Protein AF-A0A1J0A9Z5-F1 (afdb_monomer_lite)

Organism: NCBI:txid1188229

Secondary structure (DSSP, 8-state):
--HHHHHHHHHHHHHHHHHH-----PPP--HHHHHHHHHH-GGGTT-PPPTTHHHHHHHHHHHHHSHHHHTS--S-HHHHHHHHHHHHHHHHHHHH-

Foldseek 3Di:
DDPVVVVVVVVVVVVVCVVVDDPPDWDDDDPVQLVVQCVVPVPPNSDDDTPPVVVVVVLVVLLVVVVCLPVVPDPDPVVNVVSSVVSVVVVVVVVVD

Sequence (97 aa):
MSKRYLEKEIERIELLLGKKIIIELSEKITPQRRAESKQENPGKQGFVAIAKRWIVERTNAWINQCRVLWKNCEGSIKTSQTKIRICAIGLILRRIA

pLDDT: mean 81.33, std 7.4, range [58.34, 91.12]

Structure (mmCIF, N/CA/C/O backbone):
data_AF-A0A1J0A9Z5-F1
#
_entry.id   AF-A0A1J0A9Z5-F1
#
loop_
_atom_site.group_PDB
_atom_site.id
_atom_site.type_symbol
_atom_site.label_atom_id
_atom_site.label_alt_id
_atom_site.label_comp_id
_atom_site.label_asym_id
_atom_site.label_entity_id
_atom_site.label_seq_id
_atom_site.pdbx_PDB_ins_code
_atom_site.Cartn_x
_atom_site.Cartn_y
_atom_site.Cartn_z
_atom_site.occupancy
_atom_site.B_iso_or_equiv
_atom_site.auth_seq_id
_atom_site.auth_comp_id
_atom_site.auth_asym_id
_atom_site.auth_atom_id
_atom_site.pdbx_PDB_model_num
ATOM 1 N N . MET A 1 1 ? 3.892 3.737 -33.628 1.00 58.34 1 MET A N 1
ATOM 2 C CA . MET A 1 1 ? 3.039 4.617 -32.795 1.00 58.34 1 MET A CA 1
ATOM 3 C C . MET A 1 1 ? 3.902 5.779 -32.317 1.00 58.34 1 MET A C 1
ATOM 5 O O . MET A 1 1 ? 4.914 5.524 -31.679 1.00 58.34 1 MET A O 1
ATOM 9 N N . SER A 1 2 ? 3.613 7.019 -32.720 1.00 84.50 2 SER A N 1
ATOM 10 C CA . SER A 1 2 ? 4.488 8.168 -32.415 1.00 84.50 2 SER A CA 1
ATOM 11 C C . SER A 1 2 ? 4.318 8.619 -30.962 1.00 84.50 2 SER A C 1
ATOM 13 O O . SER A 1 2 ? 3.193 8.680 -30.477 1.00 84.50 2 SER A O 1
ATOM 15 N N . LYS A 1 3 ? 5.412 8.977 -30.275 1.00 88.00 3 LYS A N 1
ATOM 16 C CA . LYS A 1 3 ? 5.406 9.470 -28.882 1.00 88.00 3 LYS A CA 1
ATOM 17 C C . LYS A 1 3 ? 4.368 10.583 -28.655 1.00 88.00 3 LYS A C 1
ATOM 19 O O . LYS A 1 3 ? 3.618 10.528 -27.689 1.00 88.00 3 LYS A O 1
ATOM 24 N N . ARG A 1 4 ? 4.236 11.498 -29.624 1.00 85.00 4 ARG A N 1
ATOM 25 C CA . ARG A 1 4 ? 3.243 12.590 -29.614 1.00 85.00 4 ARG A CA 1
ATOM 26 C C . ARG A 1 4 ? 1.789 12.117 -29.565 1.00 85.00 4 ARG A C 1
ATOM 28 O O . ARG A 1 4 ? 0.940 12.808 -29.016 1.00 85.00 4 ARG A O 1
ATOM 35 N N . TYR A 1 5 ? 1.489 10.971 -30.173 1.00 89.44 5 TYR A N 1
ATOM 36 C CA . TYR A 1 5 ? 0.144 10.397 -30.155 1.00 89.44 5 TYR A CA 1
ATOM 37 C C . TYR A 1 5 ? -0.200 9.867 -28.762 1.00 89.44 5 TYR A C 1
ATOM 39 O O . TYR A 1 5 ? -1.275 10.146 -28.245 1.00 89.44 5 TYR A O 1
ATOM 47 N N . LEU A 1 6 ? 0.746 9.158 -28.138 1.00 79.62 6 LEU A N 1
ATOM 48 C CA . LEU A 1 6 ? 0.579 8.630 -26.786 1.00 79.62 6 LEU A CA 1
ATOM 49 C C . LEU A 1 6 ? 0.436 9.751 -25.754 1.00 79.62 6 LEU A C 1
ATOM 51 O O . LEU A 1 6 ? -0.427 9.661 -24.893 1.00 79.62 6 LEU A O 1
ATOM 55 N N . GLU A 1 7 ? 1.231 10.816 -25.868 1.00 86.06 7 GLU A N 1
ATOM 56 C CA . GLU A 1 7 ? 1.147 11.977 -24.970 1.00 86.06 7 GLU A CA 1
ATOM 57 C C . GLU A 1 7 ? -0.228 12.657 -25.043 1.00 86.06 7 GLU A C 1
ATOM 59 O O . GLU A 1 7 ? -0.853 12.867 -24.007 1.00 86.06 7 GLU A O 1
ATOM 64 N N . LYS A 1 8 ? -0.753 12.899 -26.254 1.00 89.38 8 LYS A N 1
ATOM 65 C CA . LYS A 1 8 ? -2.109 13.450 -26.437 1.00 89.38 8 LYS A CA 1
ATOM 66 C C . LYS A 1 8 ? -3.200 12.552 -25.865 1.00 89.38 8 LYS A C 1
ATOM 68 O O . LYS A 1 8 ? -4.182 13.047 -25.319 1.00 89.38 8 LYS A O 1
ATOM 73 N N . GLU A 1 9 ? -3.062 11.240 -26.023 1.00 86.44 9 GLU A N 1
ATOM 74 C CA . GLU A 1 9 ? -4.082 10.309 -25.550 1.00 86.44 9 GLU A CA 1
ATOM 75 C C . GLU A 1 9 ? -4.058 10.163 -24.025 1.00 86.44 9 GLU A C 1
ATOM 77 O O . GLU A 1 9 ? -5.117 10.092 -23.405 1.00 86.44 9 GLU A O 1
ATOM 82 N N . ILE A 1 10 ? -2.871 10.213 -23.412 1.00 81.06 10 ILE A N 1
ATOM 83 C CA . ILE A 1 10 ? -2.716 10.290 -21.954 1.00 81.06 10 ILE A CA 1
ATOM 84 C C . ILE A 1 10 ? -3.394 11.553 -21.418 1.00 81.06 10 ILE A C 1
ATOM 86 O O . ILE A 1 10 ? -4.215 11.449 -20.513 1.00 81.06 10 ILE A O 1
ATOM 90 N N . GLU A 1 11 ? -3.130 12.717 -22.013 1.00 86.81 11 GLU A N 1
ATOM 91 C CA 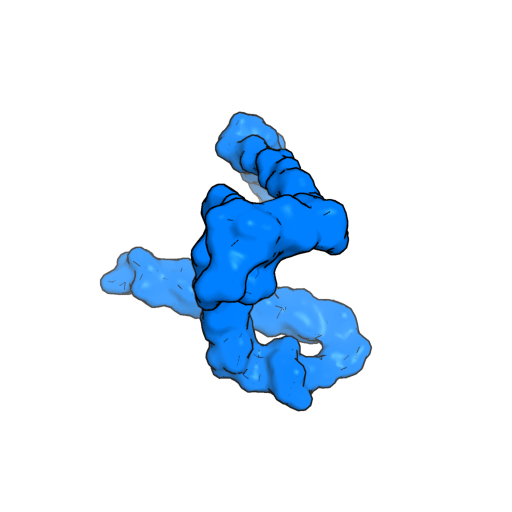. GLU A 1 11 ? -3.729 13.993 -21.597 1.00 86.81 11 GLU A CA 1
ATOM 92 C C . GLU A 1 11 ? -5.268 13.961 -21.694 1.00 86.81 11 GLU A C 1
ATOM 94 O O . GLU A 1 11 ? -5.987 14.400 -20.791 1.00 86.81 11 GLU A O 1
ATOM 99 N N . ARG A 1 12 ? -5.797 13.337 -22.755 1.00 87.19 12 ARG A N 1
ATOM 100 C CA . ARG A 1 12 ? -7.239 13.115 -22.934 1.00 87.19 12 ARG A CA 1
ATOM 101 C C . ARG A 1 12 ? -7.817 12.213 -21.838 1.00 87.19 12 ARG A C 1
ATOM 103 O O . ARG A 1 12 ? -8.891 12.498 -21.305 1.00 87.19 12 ARG A O 1
ATOM 110 N N . ILE A 1 13 ? -7.116 11.131 -21.499 1.00 82.62 13 ILE A N 1
ATOM 111 C CA . ILE A 1 13 ? -7.509 10.190 -20.445 1.00 82.62 13 ILE A CA 1
ATOM 112 C C . ILE A 1 13 ? -7.471 10.868 -19.071 1.00 82.62 13 ILE A C 1
ATOM 114 O O . ILE A 1 13 ? -8.410 10.694 -18.299 1.00 82.62 13 ILE A O 1
ATOM 118 N N . GLU A 1 14 ? -6.451 11.668 -18.762 1.00 79.44 14 GLU A N 1
ATOM 119 C CA . GLU A 1 14 ? -6.334 12.382 -17.484 1.00 79.44 14 GLU A CA 1
ATOM 120 C C . GLU A 1 14 ? -7.498 13.359 -17.264 1.00 79.44 14 GLU A C 1
ATOM 122 O O . GLU A 1 14 ? -8.082 13.382 -16.179 1.00 79.44 14 GLU A O 1
ATOM 127 N N . LEU A 1 15 ? -7.927 14.078 -18.307 1.00 78.81 15 LEU A N 1
ATOM 128 C CA . LEU A 1 15 ? -9.109 14.949 -18.259 1.00 78.81 15 LEU A CA 1
ATOM 129 C C . LEU A 1 15 ? -10.415 14.179 -18.010 1.00 78.81 15 LEU A C 1
ATOM 131 O O . LEU A 1 15 ? -11.305 14.657 -17.301 1.00 78.81 15 LEU A O 1
ATOM 135 N N . LEU A 1 16 ? -10.547 12.982 -18.585 1.00 77.25 16 LEU A N 1
ATOM 136 C CA . LEU A 1 16 ? -11.706 12.112 -18.373 1.00 77.25 16 LEU A CA 1
ATOM 137 C C . LEU A 1 16 ? -11.694 11.474 -16.977 1.00 77.25 16 LEU A C 1
ATOM 139 O O . LEU A 1 16 ? -12.743 11.358 -16.338 1.00 77.25 16 LEU A O 1
ATOM 143 N N . LEU A 1 17 ? -10.515 11.080 -16.493 1.00 72.94 17 LEU A N 1
ATOM 144 C CA . LEU A 1 17 ? -10.318 10.492 -15.171 1.00 72.94 17 LEU A CA 1
ATOM 145 C C . LEU A 1 17 ? -10.532 11.522 -14.063 1.00 72.94 17 LEU A C 1
ATOM 147 O O . LEU A 1 17 ? -11.216 11.203 -13.097 1.00 72.94 17 LEU A O 1
ATOM 151 N N . GLY A 1 18 ? -10.041 12.755 -14.215 1.00 64.25 18 GLY A N 1
ATOM 152 C CA . GLY A 1 18 ? -10.204 13.822 -13.220 1.00 64.25 18 GLY A CA 1
ATOM 153 C C . GLY A 1 18 ? -11.666 14.188 -12.938 1.00 64.25 18 GLY A C 1
ATOM 154 O O . GLY A 1 18 ? -11.993 14.614 -11.837 1.00 64.25 18 GLY A O 1
ATOM 155 N N . LYS A 1 19 ? -12.571 13.954 -13.898 1.00 66.56 19 LYS A N 1
ATOM 156 C CA . LYS A 1 19 ? -14.021 14.141 -13.714 1.00 66.56 19 LYS A CA 1
ATOM 157 C C . LYS A 1 19 ? -14.717 12.950 -13.049 1.00 66.56 19 LYS A C 1
ATOM 159 O O . LYS A 1 19 ? -15.772 13.126 -12.451 1.00 66.56 19 LYS A O 1
ATOM 164 N N . LYS A 1 20 ? -14.167 11.737 -13.183 1.00 61.09 20 LYS A N 1
ATOM 165 C CA . LYS A 1 20 ? -14.762 10.492 -12.657 1.00 61.09 20 LYS A CA 1
ATOM 166 C C . LYS A 1 20 ? -14.184 10.060 -11.312 1.00 61.09 20 LYS A C 1
ATOM 168 O O . LYS A 1 20 ? -14.879 9.409 -10.537 1.00 61.09 20 LYS A O 1
ATOM 173 N N . ILE A 1 21 ? -12.923 10.378 -11.043 1.00 67.38 21 ILE A N 1
ATOM 174 C CA . ILE A 1 21 ? -12.234 10.027 -9.805 1.00 67.38 21 ILE A CA 1
ATOM 175 C C . ILE A 1 21 ? -12.302 11.234 -8.877 1.00 67.38 21 ILE A C 1
ATOM 177 O O . ILE A 1 21 ? -11.460 12.126 -8.928 1.00 67.38 21 ILE A O 1
ATOM 181 N N . ILE A 1 22 ? -13.307 11.248 -8.005 1.00 61.97 22 ILE A N 1
ATOM 182 C CA . ILE A 1 22 ? -13.355 12.194 -6.891 1.00 61.97 22 ILE A CA 1
ATOM 183 C C . ILE A 1 22 ? -12.335 11.708 -5.858 1.00 61.97 22 ILE A C 1
ATOM 185 O O . ILE A 1 22 ? -12.528 10.674 -5.212 1.00 61.97 22 ILE A O 1
ATOM 189 N N . ILE A 1 23 ? -11.217 12.423 -5.733 1.00 64.12 23 ILE A N 1
ATOM 190 C CA . ILE A 1 23 ? -10.226 12.165 -4.686 1.00 64.12 23 ILE A CA 1
ATOM 191 C C . ILE A 1 23 ? -10.769 12.770 -3.389 1.00 64.12 23 ILE A C 1
ATOM 193 O O . ILE A 1 23 ? -10.471 13.907 -3.035 1.00 64.12 23 ILE A O 1
ATOM 197 N N . GLU A 1 24 ? -11.609 12.011 -2.690 1.00 65.62 24 GLU A N 1
ATOM 198 C CA . GLU A 1 24 ? -12.028 12.350 -1.331 1.00 65.62 24 GLU A CA 1
ATOM 199 C C . GLU A 1 24 ? -10.860 12.073 -0.383 1.00 65.62 24 GLU A C 1
ATOM 201 O O . GLU A 1 24 ? -10.517 10.921 -0.098 1.00 65.62 24 GLU A O 1
ATOM 206 N N . LEU A 1 25 ? -10.215 13.136 0.092 1.00 68.25 25 LEU A N 1
ATOM 207 C CA . LEU A 1 25 ? -9.219 13.020 1.146 1.00 68.25 25 LEU A CA 1
ATOM 208 C C . LEU A 1 25 ? -9.943 12.688 2.451 1.00 68.25 25 LEU A C 1
ATOM 210 O O . LEU A 1 25 ? -10.694 13.501 2.982 1.00 68.25 25 LEU A O 1
ATOM 214 N N . SER A 1 26 ? -9.713 11.483 2.972 1.00 70.75 26 SER A N 1
ATOM 215 C CA . SER A 1 26 ? -10.162 11.144 4.322 1.00 70.75 26 SER A CA 1
ATOM 216 C C . SER A 1 26 ? -9.461 12.046 5.330 1.00 70.75 26 SER A C 1
ATOM 218 O O . SER A 1 26 ? -8.242 12.226 5.267 1.00 70.75 26 SER A O 1
ATOM 220 N N . GLU A 1 27 ? -10.211 12.518 6.323 1.00 77.50 27 GLU A N 1
ATOM 221 C CA . GLU A 1 27 ? -9.634 13.163 7.496 1.00 77.50 27 GLU A CA 1
ATOM 222 C C . GLU A 1 27 ? -8.594 12.235 8.131 1.00 77.50 27 GLU A C 1
ATOM 224 O O . GLU A 1 27 ? -8.808 11.027 8.301 1.00 77.50 27 GLU A O 1
ATOM 229 N N . LYS A 1 28 ? -7.431 12.797 8.460 1.00 76.12 28 LYS A N 1
ATOM 230 C CA . LYS A 1 28 ? -6.389 12.060 9.167 1.00 76.12 28 LYS A CA 1
ATOM 231 C C . LYS A 1 28 ? -6.883 11.763 10.582 1.00 76.12 28 LYS A C 1
ATOM 233 O O . LYS A 1 28 ? -7.408 12.643 11.254 1.00 76.12 28 LYS A O 1
ATOM 238 N N . ILE A 1 29 ? -6.650 10.542 11.066 1.00 82.81 29 ILE A N 1
ATOM 239 C CA . ILE A 1 29 ? -6.899 10.217 12.476 1.00 82.81 29 ILE A CA 1
ATOM 240 C C . ILE A 1 29 ? -5.980 11.078 13.343 1.00 82.81 29 ILE A C 1
ATOM 242 O O . ILE A 1 29 ? -4.754 10.934 13.296 1.00 82.81 29 ILE A O 1
ATOM 246 N N . THR A 1 30 ? -6.579 11.958 14.138 1.00 87.31 30 THR A N 1
ATOM 247 C CA . THR A 1 30 ? -5.885 12.731 15.164 1.00 87.31 30 THR A CA 1
ATOM 248 C C . THR A 1 30 ? -5.733 11.904 16.447 1.00 87.31 30 THR A C 1
ATOM 250 O O . THR A 1 30 ? -6.540 11.005 16.712 1.00 87.31 30 THR A O 1
ATOM 253 N N . PRO A 1 31 ? -4.712 12.188 17.280 1.00 87.81 31 PRO A N 1
ATOM 254 C CA . PRO A 1 31 ? -4.574 11.560 18.595 1.00 87.81 31 PRO A CA 1
ATOM 255 C C . PRO A 1 31 ? -5.810 11.752 19.485 1.00 87.81 31 PRO A C 1
ATOM 257 O O . PRO A 1 31 ? -6.176 10.835 20.212 1.00 87.81 31 PRO A O 1
ATOM 260 N N . GLN A 1 32 ? -6.481 12.903 19.367 1.00 87.88 32 GLN A N 1
ATOM 261 C CA . GLN A 1 32 ? -7.728 13.222 20.071 1.00 87.88 32 GLN A CA 1
ATOM 262 C C . GLN A 1 32 ? -8.848 12.247 19.695 1.00 87.88 32 GLN A C 1
ATOM 264 O O . GLN A 1 32 ? -9.360 11.546 20.559 1.00 87.88 32 GLN A O 1
ATOM 269 N N . ARG A 1 33 ? -9.114 12.069 18.395 1.00 86.00 33 ARG A N 1
ATOM 270 C CA . ARG A 1 33 ? -10.145 11.141 17.900 1.00 86.00 33 ARG A CA 1
ATOM 271 C C . ARG A 1 33 ? -9.873 9.682 18.274 1.00 86.00 33 ARG A C 1
ATOM 273 O O . ARG A 1 33 ? -10.788 8.887 18.472 1.00 86.00 33 ARG A O 1
ATOM 280 N N . ARG A 1 34 ? -8.593 9.312 18.393 1.00 85.19 34 ARG A N 1
ATOM 281 C CA . ARG A 1 34 ? -8.179 7.997 18.907 1.00 85.19 34 ARG A CA 1
ATOM 282 C C . ARG A 1 34 ? -8.462 7.857 20.409 1.00 85.19 34 ARG A C 1
ATOM 284 O O . ARG A 1 34 ? -8.844 6.772 20.843 1.00 85.19 34 ARG A O 1
ATOM 291 N N . ALA A 1 35 ? -8.263 8.919 21.189 1.00 87.81 35 ALA A N 1
ATOM 292 C CA . ALA A 1 35 ? -8.570 8.942 22.617 1.00 87.81 35 ALA A CA 1
ATOM 293 C C . ALA A 1 35 ? -10.085 8.868 22.868 1.00 87.81 35 ALA A C 1
ATOM 295 O O . ALA A 1 35 ? -10.510 8.048 23.677 1.00 87.81 35 ALA A O 1
ATOM 296 N N . GLU A 1 36 ? -10.881 9.621 22.104 1.00 87.25 36 GLU A N 1
ATOM 297 C CA . GLU A 1 36 ? -12.352 9.564 22.104 1.00 87.25 36 GLU A CA 1
ATOM 298 C C . GLU A 1 36 ? -12.846 8.140 21.819 1.00 87.25 36 GLU A C 1
ATOM 300 O O . GLU A 1 36 ? -13.544 7.546 22.633 1.00 87.25 36 GLU A O 1
ATOM 305 N N . SER A 1 37 ? -12.365 7.520 20.737 1.00 86.31 37 SER A N 1
ATOM 306 C CA . SER A 1 37 ? -12.702 6.130 20.401 1.00 86.31 37 SER A CA 1
ATOM 307 C C . SER A 1 37 ? -12.316 5.127 21.502 1.00 86.31 37 SER A C 1
ATOM 309 O O . SER A 1 37 ? -13.020 4.141 21.729 1.00 86.31 37 SER A O 1
ATOM 311 N N . LYS A 1 38 ? -11.200 5.360 22.207 1.00 87.50 38 LYS A N 1
ATOM 312 C CA . LYS A 1 38 ? -10.764 4.517 23.331 1.00 87.50 38 LYS A CA 1
ATOM 313 C C . LYS A 1 38 ? -11.663 4.697 24.559 1.00 87.50 38 LYS A C 1
ATOM 315 O O . LYS A 1 38 ? -11.869 3.728 25.283 1.00 87.50 38 LYS A O 1
ATOM 320 N N . GLN A 1 39 ? -12.182 5.903 24.782 1.00 85.06 39 GLN A N 1
ATOM 321 C CA . GLN A 1 39 ? -13.135 6.200 25.851 1.00 85.06 39 GLN A CA 1
ATOM 322 C C . GLN A 1 39 ? -14.516 5.600 25.554 1.00 85.06 39 GLN A C 1
ATOM 324 O O . GLN A 1 39 ? -15.115 4.996 26.438 1.00 85.06 39 GLN A O 1
ATOM 329 N N . GLU A 1 40 ? -14.985 5.695 24.309 1.00 85.19 40 GLU A N 1
ATOM 330 C CA . GLU A 1 40 ? -16.252 5.102 23.860 1.00 85.19 40 GLU A CA 1
ATOM 331 C C . GLU A 1 40 ? -16.240 3.571 23.914 1.00 85.19 40 GLU A C 1
ATOM 333 O O . GLU A 1 40 ? -17.259 2.942 24.197 1.00 85.19 40 GLU A O 1
ATOM 338 N N . ASN A 1 41 ? -15.097 2.947 23.619 1.00 84.06 41 ASN A N 1
ATOM 339 C CA . ASN A 1 41 ? -14.984 1.495 23.607 1.00 84.06 41 ASN A CA 1
ATOM 340 C C . ASN A 1 41 ? -13.627 1.031 24.172 1.00 84.06 41 ASN A C 1
ATOM 342 O O . ASN A 1 41 ? -12.677 0.803 23.408 1.00 84.06 41 ASN A O 1
ATOM 346 N N . PRO A 1 42 ? -13.515 0.844 25.503 1.00 82.25 42 PRO A N 1
ATOM 347 C CA . PRO A 1 42 ? -12.243 0.530 26.159 1.00 82.25 42 PRO A CA 1
ATOM 348 C C . PRO A 1 42 ? -11.631 -0.799 25.692 1.00 82.25 42 PRO A C 1
ATOM 350 O O . PRO A 1 42 ? -10.410 -0.954 25.709 1.00 82.25 42 PRO A O 1
ATOM 353 N N . GLY A 1 43 ? -12.450 -1.731 25.190 1.00 84.75 43 GLY A N 1
ATOM 354 C CA . GLY A 1 43 ? -11.986 -2.996 24.616 1.00 84.75 43 GLY A CA 1
ATOM 355 C C . GLY A 1 43 ? -11.323 -2.874 23.237 1.00 84.75 43 GLY A C 1
ATOM 356 O O . GLY A 1 43 ? -10.610 -3.785 22.827 1.00 84.75 43 GLY A O 1
ATOM 357 N N . LYS A 1 44 ? -11.514 -1.763 22.508 1.00 77.44 44 LYS A N 1
ATOM 358 C CA . LYS A 1 44 ? -11.053 -1.603 21.112 1.00 77.44 44 LYS A CA 1
ATOM 359 C C . LYS A 1 44 ? -9.801 -0.735 20.934 1.00 77.44 44 LYS A C 1
ATOM 361 O O . LYS A 1 44 ? -9.501 -0.345 19.810 1.00 77.44 44 LYS A O 1
ATOM 366 N N . GLN A 1 45 ? -9.056 -0.439 22.003 1.00 81.81 45 GLN A N 1
ATOM 367 C CA . GLN A 1 45 ? -7.752 0.262 21.980 1.00 81.81 45 GLN A CA 1
ATOM 368 C C . GLN A 1 45 ? -7.678 1.518 21.068 1.00 81.81 45 GLN A C 1
ATOM 370 O O . GLN A 1 45 ? -6.618 1.840 20.532 1.00 81.81 45 GLN A O 1
ATOM 375 N N . GLY A 1 46 ? -8.783 2.253 20.890 1.00 81.62 46 GLY A N 1
ATOM 376 C CA . GLY A 1 46 ? -8.829 3.447 20.031 1.00 81.62 46 GLY A CA 1
ATOM 377 C C . GLY A 1 46 ? -8.904 3.159 18.525 1.00 81.62 46 GLY A C 1
ATOM 378 O O . GLY A 1 46 ? -8.397 3.937 17.713 1.00 81.62 46 GLY A O 1
ATOM 379 N N . PHE A 1 47 ? -9.485 2.029 18.121 1.00 84.06 47 PHE A N 1
ATOM 380 C CA . PHE A 1 47 ? -9.726 1.731 16.712 1.00 84.06 47 PHE A CA 1
ATOM 381 C C . PHE A 1 47 ? -10.780 2.670 16.101 1.00 84.06 47 PHE A C 1
ATOM 383 O O . PHE A 1 47 ? -11.969 2.570 16.398 1.00 84.06 47 PHE A O 1
ATOM 390 N N . VAL A 1 48 ? -10.343 3.525 15.171 1.00 85.94 48 VAL A N 1
ATOM 391 C CA . VAL A 1 48 ? -11.211 4.425 14.397 1.00 85.94 48 VAL A CA 1
ATOM 392 C C . VAL A 1 48 ? -11.433 3.842 13.001 1.00 85.94 48 VAL A C 1
ATOM 394 O O . VAL A 1 48 ? -10.480 3.661 12.237 1.00 85.94 48 VAL A O 1
ATOM 397 N N . ALA A 1 49 ? -12.689 3.567 12.647 1.00 82.69 49 ALA A N 1
ATOM 398 C CA . ALA A 1 49 ? -13.044 3.079 11.319 1.00 82.69 49 ALA A CA 1
ATOM 399 C C . ALA A 1 49 ? -12.887 4.198 10.273 1.00 82.69 49 ALA A C 1
ATOM 401 O O . ALA A 1 49 ? -13.550 5.228 10.351 1.00 82.69 49 ALA A O 1
ATOM 402 N N . ILE A 1 50 ? -12.019 3.986 9.277 1.00 83.38 50 ILE A N 1
ATOM 403 C CA . ILE A 1 50 ? -11.870 4.885 8.124 1.00 83.38 50 ILE A CA 1
ATOM 404 C C . ILE A 1 50 ? -12.573 4.259 6.919 1.00 83.38 50 ILE A C 1
ATOM 406 O O . ILE A 1 50 ? -12.259 3.130 6.520 1.00 83.38 50 ILE A O 1
ATOM 410 N N . ALA A 1 51 ? -13.483 5.013 6.301 1.00 80.25 51 ALA A N 1
ATOM 411 C CA . ALA A 1 51 ? -14.149 4.596 5.075 1.00 80.25 51 ALA A CA 1
ATOM 412 C C . ALA A 1 51 ? -13.118 4.274 3.976 1.00 80.25 51 ALA A C 1
ATOM 414 O O . ALA A 1 51 ? -12.153 5.007 3.775 1.00 80.25 51 ALA A O 1
ATOM 415 N N . LYS A 1 52 ? -13.313 3.160 3.258 1.00 79.38 52 LYS A N 1
ATOM 416 C CA . LYS A 1 52 ? -12.464 2.717 2.128 1.00 79.38 52 LYS A CA 1
ATOM 417 C C . LYS A 1 52 ? -11.005 2.349 2.489 1.00 79.38 52 LYS A C 1
ATOM 419 O O . LYS A 1 52 ? -10.234 2.011 1.592 1.00 79.38 52 LYS A O 1
ATOM 424 N N . ARG A 1 53 ? -10.618 2.303 3.774 1.00 85.56 53 ARG A N 1
ATOM 425 C CA . ARG A 1 53 ? -9.245 1.951 4.209 1.00 85.56 53 ARG A CA 1
ATOM 426 C C . ARG A 1 53 ? -8.762 0.588 3.709 1.00 85.56 53 ARG A C 1
ATOM 428 O O . ARG A 1 53 ? -7.600 0.449 3.329 1.00 85.56 53 ARG A O 1
ATOM 435 N N . TRP A 1 54 ? -9.669 -0.384 3.631 1.00 85.50 54 TRP A N 1
ATOM 436 C CA . TRP A 1 54 ? -9.369 -1.725 3.128 1.00 85.50 54 TRP A CA 1
ATOM 437 C C . TRP A 1 54 ? -8.811 -1.714 1.695 1.00 85.50 54 TRP A C 1
ATOM 439 O O . TRP A 1 54 ? -8.046 -2.607 1.341 1.00 85.50 54 TRP A O 1
ATOM 449 N N . ILE A 1 55 ? -9.156 -0.717 0.865 1.00 86.62 55 ILE A N 1
ATOM 450 C CA . ILE A 1 55 ? -8.664 -0.603 -0.519 1.00 86.62 55 ILE A CA 1
ATOM 451 C C . ILE A 1 55 ? -7.159 -0.316 -0.519 1.00 86.62 55 ILE A C 1
ATOM 453 O O . ILE A 1 55 ? -6.400 -0.943 -1.263 1.00 86.62 55 ILE A O 1
ATOM 457 N N . VAL A 1 56 ? -6.723 0.603 0.348 1.00 84.44 56 VAL A N 1
ATOM 458 C CA . VAL A 1 56 ? -5.310 0.971 0.507 1.00 84.44 56 VAL A CA 1
ATOM 459 C C . VAL A 1 56 ? -4.526 -0.204 1.077 1.00 84.44 56 VAL A C 1
ATOM 461 O O . VAL A 1 56 ? -3.507 -0.593 0.515 1.00 84.44 56 VAL A O 1
ATOM 464 N N . GLU A 1 57 ? -5.027 -0.825 2.144 1.00 88.00 57 GLU A N 1
ATOM 465 C CA . GLU A 1 57 ? -4.357 -1.966 2.776 1.00 88.00 57 GLU A CA 1
ATOM 466 C C . GLU A 1 57 ? -4.234 -3.159 1.821 1.00 88.00 57 GLU A C 1
ATOM 468 O O . GLU A 1 57 ? -3.178 -3.784 1.746 1.00 88.00 57 GLU A O 1
ATOM 473 N N . ARG A 1 58 ? -5.266 -3.421 1.011 1.00 86.50 58 ARG A N 1
ATOM 474 C CA . ARG A 1 58 ? -5.233 -4.452 -0.032 1.00 86.50 58 ARG A CA 1
ATOM 475 C C . ARG A 1 58 ? -4.200 -4.145 -1.116 1.00 86.50 58 ARG A C 1
ATOM 477 O O . ARG A 1 58 ? -3.484 -5.045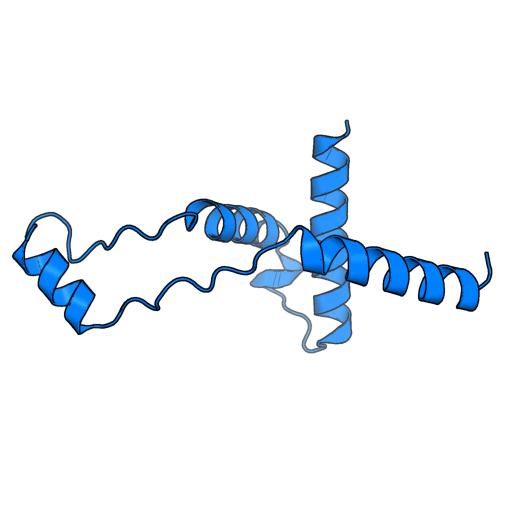 -1.548 1.00 86.50 58 ARG A O 1
ATOM 484 N N . THR A 1 59 ? -4.093 -2.884 -1.529 1.00 85.50 59 THR A N 1
ATOM 485 C CA . THR A 1 59 ? -3.082 -2.453 -2.506 1.00 85.50 59 THR A CA 1
ATOM 486 C C . THR A 1 59 ? -1.672 -2.619 -1.939 1.00 85.50 59 THR A C 1
ATOM 488 O O . THR A 1 59 ? -0.810 -3.198 -2.601 1.00 85.50 59 THR A O 1
ATOM 491 N N . ASN A 1 60 ? -1.453 -2.218 -0.684 1.00 82.50 60 ASN A N 1
ATOM 492 C CA . ASN A 1 60 ? -0.187 -2.437 0.015 1.00 82.50 60 ASN A CA 1
ATOM 493 C C . ASN A 1 60 ? 0.139 -3.928 0.158 1.00 82.50 60 ASN A C 1
ATOM 495 O O . ASN A 1 60 ? 1.288 -4.315 -0.027 1.00 82.50 60 ASN A O 1
ATOM 499 N N . ALA A 1 61 ? -0.852 -4.783 0.430 1.00 85.19 61 ALA A N 1
ATOM 500 C CA . ALA A 1 61 ? -0.645 -6.226 0.503 1.00 85.19 61 ALA A CA 1
ATOM 501 C C . ALA A 1 61 ? -0.130 -6.803 -0.827 1.00 85.19 61 ALA A C 1
ATOM 503 O O . ALA A 1 61 ? 0.783 -7.627 -0.815 1.00 85.19 61 ALA A O 1
ATOM 504 N N . TRP A 1 62 ? -0.646 -6.343 -1.972 1.00 82.81 62 TRP A N 1
ATOM 505 C CA . TRP A 1 62 ? -0.143 -6.759 -3.288 1.00 82.81 62 TRP A CA 1
ATOM 506 C C . TRP A 1 62 ? 1.258 -6.226 -3.586 1.00 82.81 62 TRP A C 1
ATOM 508 O O . TRP A 1 62 ? 2.087 -6.973 -4.098 1.00 82.81 62 TRP A O 1
ATOM 518 N N . ILE A 1 63 ? 1.551 -4.978 -3.219 1.00 82.44 63 ILE A N 1
ATOM 519 C CA . ILE A 1 63 ? 2.893 -4.400 -3.374 1.00 82.44 63 ILE A CA 1
ATOM 520 C C . ILE A 1 63 ? 3.914 -5.158 -2.514 1.00 82.44 63 ILE A C 1
ATOM 522 O O . ILE A 1 63 ? 5.017 -5.438 -2.976 1.00 82.44 63 ILE A O 1
ATOM 526 N N . ASN A 1 64 ? 3.534 -5.569 -1.303 1.00 79.81 64 ASN A N 1
ATOM 527 C CA . ASN A 1 64 ? 4.398 -6.333 -0.401 1.00 79.81 64 ASN A CA 1
ATOM 528 C C . ASN A 1 64 ? 4.764 -7.729 -0.937 1.00 79.81 64 ASN A C 1
ATOM 530 O O . ASN A 1 64 ? 5.812 -8.260 -0.566 1.00 79.81 64 ASN A O 1
ATOM 534 N N . GLN A 1 65 ? 3.956 -8.315 -1.830 1.00 73.38 65 GLN A N 1
ATOM 535 C CA . GLN A 1 65 ? 4.317 -9.562 -2.524 1.00 73.38 65 GLN A CA 1
ATOM 536 C C . GLN A 1 65 ? 5.487 -9.354 -3.496 1.00 73.38 65 GLN A C 1
ATOM 538 O O . GLN A 1 65 ? 6.279 -10.266 -3.741 1.00 73.38 65 GLN A O 1
ATOM 543 N N . CYS A 1 66 ? 5.671 -8.137 -4.008 1.00 77.81 66 CYS A N 1
ATOM 544 C CA . CYS A 1 66 ? 6.866 -7.765 -4.748 1.00 77.81 66 CYS A CA 1
ATOM 545 C C . CYS A 1 66 ? 7.999 -7.440 -3.764 1.00 77.81 66 CYS A C 1
ATOM 547 O O . CYS A 1 66 ? 8.258 -6.281 -3.451 1.00 77.81 66 CYS A O 1
ATOM 549 N N . ARG A 1 67 ? 8.732 -8.470 -3.311 1.00 73.94 67 ARG A N 1
ATOM 550 C CA . ARG A 1 67 ? 9.839 -8.364 -2.329 1.00 73.94 67 ARG A CA 1
ATOM 551 C C . ARG A 1 67 ? 10.852 -7.253 -2.636 1.00 73.94 67 ARG A C 1
ATOM 553 O O . ARG A 1 67 ? 11.417 -6.660 -1.719 1.00 73.94 67 ARG A O 1
ATOM 560 N N . VAL A 1 68 ? 11.063 -6.967 -3.917 1.00 72.62 68 VAL A N 1
ATOM 561 C CA . VAL A 1 68 ? 11.986 -5.939 -4.406 1.00 72.62 68 VAL A CA 1
ATOM 562 C C . VAL A 1 68 ? 11.513 -4.508 -4.097 1.00 72.62 68 VAL A C 1
ATOM 564 O O . VAL A 1 68 ? 12.327 -3.603 -3.999 1.00 72.62 68 VAL A O 1
ATOM 567 N N . LEU A 1 69 ? 10.212 -4.286 -3.911 1.00 73.81 69 LEU A N 1
ATOM 568 C CA . LEU A 1 69 ? 9.655 -2.983 -3.535 1.00 73.81 69 LEU A CA 1
ATOM 569 C C . LEU A 1 69 ? 9.659 -2.722 -2.023 1.00 73.81 69 LEU A C 1
ATOM 571 O O . LEU A 1 69 ? 9.449 -1.584 -1.625 1.00 73.81 69 LEU A O 1
ATOM 575 N N . TRP A 1 70 ? 9.853 -3.755 -1.196 1.00 70.62 70 TRP A N 1
ATOM 576 C CA . TRP A 1 70 ? 9.756 -3.649 0.266 1.00 70.62 70 TRP A CA 1
ATOM 577 C C . TRP A 1 70 ? 11.073 -3.965 0.986 1.00 70.62 70 TRP A C 1
ATOM 579 O O . TRP A 1 70 ? 11.545 -3.162 1.782 1.00 70.62 70 TRP A O 1
ATOM 589 N N . LYS A 1 71 ? 11.677 -5.138 0.732 1.00 72.88 71 LYS A N 1
ATOM 590 C CA . LYS A 1 71 ? 12.895 -5.579 1.446 1.00 72.88 71 LYS A CA 1
ATOM 591 C C . LYS A 1 71 ? 14.179 -5.131 0.756 1.00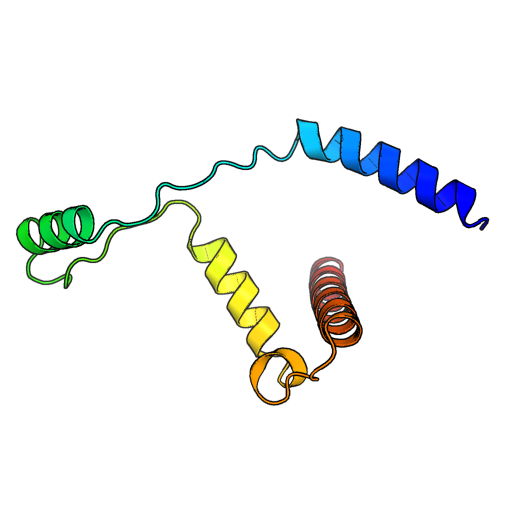 72.88 71 LYS A C 1
ATOM 593 O O . LYS A 1 71 ? 15.159 -4.852 1.430 1.00 72.88 71 LYS A O 1
ATOM 598 N N . ASN A 1 72 ? 14.159 -5.080 -0.575 1.00 78.19 72 ASN A N 1
ATOM 599 C CA . ASN A 1 72 ? 15.323 -4.758 -1.401 1.00 78.19 72 ASN A CA 1
ATOM 600 C C . ASN A 1 72 ? 15.024 -3.536 -2.275 1.00 78.19 72 ASN A C 1
ATOM 602 O O . ASN A 1 72 ? 15.179 -3.602 -3.497 1.00 78.19 72 ASN A O 1
ATOM 606 N N . CYS A 1 73 ? 14.532 -2.459 -1.656 1.00 69.88 73 CYS A N 1
ATOM 607 C CA . CYS A 1 73 ? 14.258 -1.213 -2.361 1.00 69.88 73 CYS A CA 1
ATOM 608 C C . CYS A 1 73 ? 15.531 -0.755 -3.070 1.00 69.88 73 CYS A C 1
ATOM 610 O O . CYS A 1 73 ? 16.568 -0.552 -2.440 1.00 69.88 73 CYS A O 1
ATOM 612 N N . GLU A 1 74 ? 15.464 -0.600 -4.388 1.00 75.44 74 GLU A N 1
ATOM 613 C CA . GLU A 1 74 ? 16.569 0.018 -5.107 1.00 75.44 74 GLU A CA 1
ATOM 614 C C . GLU A 1 74 ? 16.641 1.490 -4.711 1.00 75.44 74 GLU A C 1
ATOM 616 O O . GLU A 1 74 ? 15.622 2.178 -4.684 1.00 75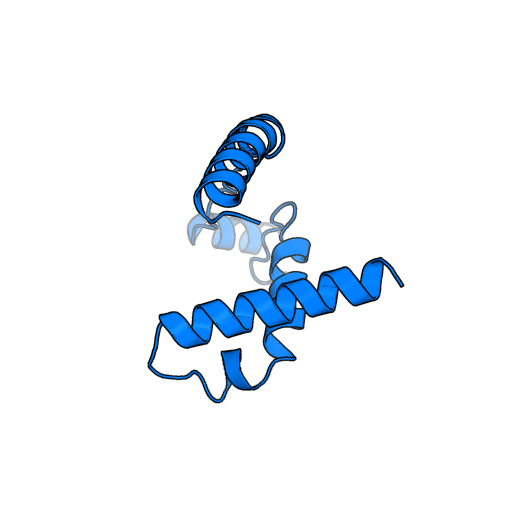.44 74 GLU A O 1
ATOM 621 N N . GLY A 1 75 ? 17.848 1.991 -4.444 1.00 79.62 75 GLY A N 1
ATOM 622 C CA . GLY A 1 75 ? 18.059 3.386 -4.039 1.00 79.62 75 GLY A CA 1
ATOM 623 C C . GLY A 1 75 ? 17.643 4.425 -5.091 1.00 79.62 75 GLY A C 1
ATOM 624 O O . GLY A 1 75 ? 17.653 5.619 -4.813 1.00 79.62 75 GLY A O 1
ATOM 625 N N . SER A 1 76 ? 17.260 3.994 -6.298 1.00 86.06 76 SER A N 1
ATOM 626 C CA . SER A 1 76 ? 16.769 4.868 -7.359 1.00 86.06 76 SER A CA 1
ATOM 627 C C . SER A 1 76 ? 15.242 4.952 -7.370 1.00 86.06 76 SER A C 1
ATOM 629 O O . SER A 1 76 ? 14.522 3.955 -7.479 1.00 86.06 76 SER A O 1
ATOM 631 N N . ILE A 1 77 ? 14.734 6.186 -7.353 1.00 85.12 77 ILE A N 1
ATOM 632 C CA . ILE A 1 77 ? 13.297 6.478 -7.462 1.00 85.12 77 ILE A CA 1
ATOM 633 C C . ILE A 1 77 ? 12.744 5.990 -8.809 1.00 85.12 77 ILE A C 1
ATOM 635 O O . ILE A 1 77 ? 11.643 5.441 -8.867 1.00 85.12 77 ILE A O 1
ATOM 639 N N . LYS A 1 78 ? 13.517 6.140 -9.895 1.00 86.94 78 LYS A N 1
ATOM 640 C CA . LYS A 1 78 ? 13.093 5.739 -11.248 1.00 86.94 78 LYS A CA 1
ATOM 641 C C . LYS A 1 78 ? 12.810 4.243 -11.324 1.00 86.94 78 LYS A C 1
ATOM 643 O O . LYS A 1 78 ? 11.819 3.825 -11.916 1.00 86.94 78 LYS A O 1
ATOM 648 N N . THR A 1 79 ? 13.668 3.431 -10.719 1.00 82.62 79 THR A N 1
ATOM 649 C CA . THR A 1 79 ? 13.527 1.979 -10.797 1.00 82.62 79 THR A CA 1
ATOM 650 C C . THR A 1 79 ? 12.426 1.467 -9.868 1.00 82.62 79 THR A C 1
ATOM 652 O O . THR A 1 79 ? 11.639 0.603 -10.262 1.00 82.62 79 THR A O 1
ATOM 655 N N . SER A 1 80 ? 12.278 2.080 -8.690 1.00 83.44 80 SER A N 1
ATOM 656 C CA . SER A 1 80 ? 11.144 1.849 -7.790 1.00 83.44 80 SER A CA 1
ATOM 657 C C . SER A 1 80 ? 9.802 2.162 -8.467 1.00 83.44 80 SER A C 1
ATOM 659 O O . SER A 1 80 ? 8.880 1.346 -8.423 1.00 83.44 80 SER A O 1
ATOM 661 N N . GLN A 1 81 ? 9.702 3.283 -9.191 1.00 87.25 81 GLN A N 1
ATOM 662 C CA . GLN A 1 81 ? 8.496 3.639 -9.946 1.00 87.25 81 GLN A CA 1
ATOM 663 C C . GLN A 1 81 ? 8.166 2.600 -11.029 1.00 87.25 81 GLN A C 1
ATOM 665 O O . GLN A 1 81 ? 7.012 2.182 -11.155 1.00 87.25 81 GLN A O 1
ATOM 670 N N . THR A 1 82 ? 9.166 2.148 -11.789 1.00 87.31 82 THR A N 1
ATOM 671 C CA . THR A 1 82 ? 8.984 1.107 -12.812 1.00 87.31 82 THR A CA 1
ATOM 672 C C . THR A 1 82 ? 8.456 -0.190 -12.205 1.00 87.31 82 THR A C 1
ATOM 674 O O . THR A 1 82 ? 7.528 -0.792 -12.742 1.00 87.31 82 THR A O 1
ATOM 677 N N . LYS A 1 83 ? 8.971 -0.598 -11.045 1.00 84.44 83 LYS A N 1
ATOM 678 C CA . LYS A 1 83 ? 8.512 -1.809 -10.353 1.00 84.44 83 LYS A CA 1
ATOM 679 C C . LYS A 1 83 ? 7.081 -1.708 -9.839 1.00 84.44 83 LYS A C 1
ATOM 681 O O . LYS A 1 83 ? 6.332 -2.674 -9.975 1.00 84.44 83 LYS A O 1
ATOM 686 N N . ILE A 1 84 ? 6.673 -0.552 -9.311 1.00 87.00 84 ILE A N 1
ATOM 687 C CA . ILE A 1 84 ? 5.274 -0.311 -8.920 1.00 87.00 84 ILE A CA 1
ATOM 688 C C . ILE A 1 84 ? 4.357 -0.462 -10.141 1.00 87.00 84 ILE A C 1
ATOM 690 O O . ILE A 1 84 ? 3.337 -1.148 -10.061 1.00 87.00 84 ILE A O 1
ATOM 694 N N . ARG A 1 85 ? 4.742 0.112 -11.291 1.00 88.38 85 ARG A N 1
ATOM 695 C CA . ARG A 1 85 ? 3.982 -0.022 -12.545 1.00 88.38 85 ARG A CA 1
ATOM 696 C C . ARG A 1 85 ? 3.863 -1.481 -12.984 1.00 88.38 85 ARG A C 1
ATOM 698 O O . ARG A 1 85 ? 2.761 -1.923 -13.289 1.00 88.38 85 ARG A O 1
ATOM 705 N N . ILE A 1 86 ? 4.956 -2.245 -12.956 1.00 88.00 86 ILE A N 1
ATOM 706 C CA . ILE A 1 86 ? 4.947 -3.680 -13.295 1.00 88.00 86 ILE A CA 1
ATOM 707 C C . ILE A 1 86 ? 4.017 -4.464 -12.355 1.00 88.00 86 ILE A C 1
ATOM 709 O O . ILE A 1 86 ? 3.208 -5.264 -12.824 1.00 88.00 86 ILE A O 1
ATOM 713 N N . CYS A 1 87 ? 4.071 -4.206 -11.044 1.00 86.94 87 CYS A N 1
ATOM 714 C CA . CYS A 1 87 ? 3.179 -4.835 -10.068 1.00 86.94 87 CYS A CA 1
ATOM 715 C C . CYS A 1 87 ? 1.698 -4.548 -10.376 1.00 86.94 87 CYS A C 1
ATOM 717 O O . CYS A 1 87 ? 0.869 -5.461 -10.357 1.00 86.94 87 CYS A O 1
ATOM 719 N N . ALA A 1 88 ? 1.364 -3.294 -10.696 1.00 87.06 88 ALA A N 1
ATOM 720 C CA . ALA A 1 88 ? 0.007 -2.897 -11.059 1.00 87.06 88 ALA A CA 1
ATOM 721 C C . ALA A 1 88 ? -0.463 -3.563 -12.363 1.00 87.06 88 ALA A C 1
ATOM 723 O O . ALA A 1 88 ? -1.580 -4.075 -12.415 1.00 87.06 88 ALA A O 1
ATOM 724 N N . ILE A 1 89 ? 0.397 -3.636 -13.385 1.00 89.00 89 ILE A N 1
ATOM 725 C CA . ILE A 1 89 ? 0.098 -4.334 -14.645 1.00 89.00 89 ILE A CA 1
ATOM 726 C C . ILE A 1 89 ? -0.189 -5.816 -14.378 1.00 89.00 89 ILE A C 1
ATOM 728 O O . ILE A 1 89 ? -1.217 -6.325 -14.814 1.00 89.00 89 ILE A O 1
ATOM 732 N N . GLY A 1 90 ? 0.653 -6.502 -13.598 1.00 86.62 90 GLY A N 1
ATOM 733 C CA . GLY A 1 90 ? 0.431 -7.908 -13.245 1.00 86.62 90 GLY A CA 1
ATOM 734 C C . GLY A 1 90 ? -0.862 -8.146 -12.452 1.00 86.62 90 GLY A C 1
ATOM 735 O O . GLY A 1 90 ? -1.490 -9.196 -12.572 1.00 86.62 90 GLY A O 1
ATOM 736 N N . LEU A 1 91 ? -1.297 -7.178 -11.640 1.00 84.88 91 LEU A N 1
ATOM 737 C CA . LEU A 1 91 ? -2.605 -7.225 -10.984 1.00 84.88 91 LEU A CA 1
ATOM 738 C C . LEU A 1 91 ? -3.756 -7.088 -11.990 1.00 84.88 91 LEU A C 1
ATOM 740 O O . LE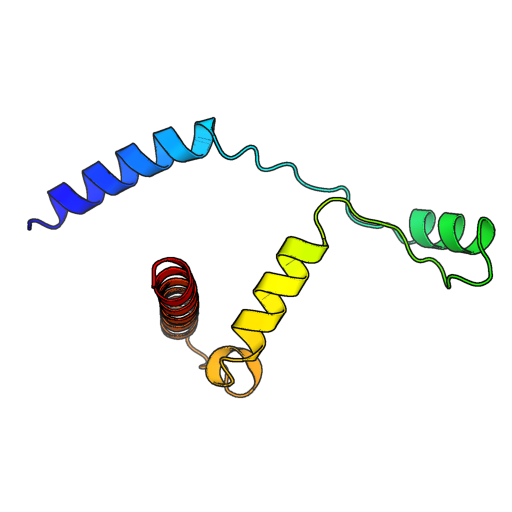U A 1 91 ? -4.715 -7.847 -11.896 1.00 84.88 91 LEU A O 1
ATOM 744 N N . ILE A 1 92 ? -3.665 -6.141 -12.927 1.00 88.69 92 ILE A N 1
ATOM 745 C CA . ILE A 1 92 ? -4.685 -5.929 -13.963 1.00 88.69 92 ILE A CA 1
ATOM 746 C C . ILE A 1 92 ? -4.807 -7.173 -14.849 1.00 88.69 92 ILE A C 1
ATOM 748 O O . ILE A 1 92 ? -5.916 -7.649 -15.062 1.00 88.69 92 ILE A O 1
ATOM 752 N N . LEU A 1 93 ? -3.684 -7.752 -15.283 1.00 90.50 93 LEU A N 1
ATOM 753 C CA . LEU A 1 93 ? -3.674 -8.967 -16.104 1.00 90.50 93 LEU A CA 1
ATOM 754 C C . LEU A 1 93 ? -4.401 -10.135 -15.422 1.00 90.50 93 LEU A C 1
ATOM 756 O O . LEU A 1 93 ? -5.238 -10.774 -16.046 1.00 90.50 93 LEU A O 1
ATOM 760 N N . ARG A 1 94 ? -4.165 -10.358 -14.123 1.00 86.62 94 ARG A N 1
ATOM 761 C CA . ARG A 1 94 ? -4.851 -11.403 -13.335 1.00 86.62 94 ARG A CA 1
ATOM 762 C C . ARG A 1 94 ? -6.347 -11.174 -13.123 1.00 86.62 94 ARG A C 1
ATOM 764 O O . ARG A 1 94 ? -7.014 -12.074 -12.641 1.00 86.62 94 ARG A O 1
ATOM 771 N N . ARG A 1 95 ? -6.849 -9.963 -13.366 1.00 85.25 95 ARG A N 1
ATOM 772 C CA . ARG A 1 95 ? -8.281 -9.646 -13.251 1.00 85.25 95 ARG A CA 1
ATOM 773 C C . ARG A 1 95 ? -9.015 -9.738 -14.582 1.00 85.25 95 ARG A C 1
ATOM 775 O O . ARG A 1 95 ? -10.239 -9.755 -14.574 1.00 85.25 95 ARG A O 1
ATOM 782 N N . ILE A 1 96 ? -8.277 -9.672 -15.688 1.00 91.12 96 ILE A N 1
ATOM 783 C CA . ILE A 1 96 ? -8.824 -9.769 -17.044 1.00 91.12 96 ILE A CA 1
ATOM 784 C C . ILE A 1 96 ? -8.856 -11.232 -17.504 1.00 91.12 96 ILE A C 1
ATOM 786 O O . ILE A 1 96 ? -9.773 -11.597 -18.233 1.00 91.12 96 ILE A O 1
ATOM 790 N N . ALA A 1 97 ? -7.861 -12.031 -17.102 1.00 72.56 97 ALA A N 1
ATOM 791 C CA . ALA A 1 97 ? -7.846 -13.484 -17.280 1.00 72.56 97 ALA A CA 1
ATOM 792 C C . ALA A 1 97 ? -8.864 -14.169 -16.360 1.00 72.56 97 ALA A C 1
ATOM 794 O O . ALA A 1 9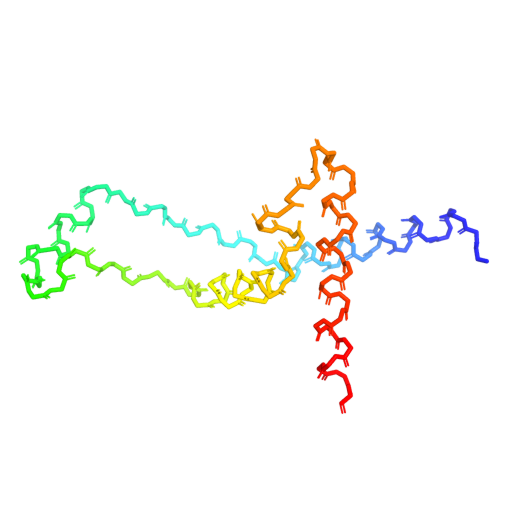7 ? -9.468 -15.160 -16.821 1.00 72.56 97 ALA A O 1
#

Radius of gyration: 19.29 Å; chains: 1; bounding box: 34×28×59 Å